Protein AF-A0A133NMF7-F1 (afdb_monomer_lite)

Radius of gyration: 19.24 Å; chains: 1; bounding box: 39×32×68 Å

Organism: Fusobacterium nucleatum (NCBI:txid851)

pLDDT: mean 82.49, std 14.73, range [39.28, 96.19]

Secondary structure (DSSP, 8-state):
----------GGGS-EEEEEEEEEEEEEEEEEEEEEEEEEEEEETTTTTEEEEEEEEEEEEEEEEEEEEEEEEEEEEES--SGGGG-EEEEEEEEEETTEEEEEEEE--TTS-SEEEEEEEEEEE--HHHHTT-GGGGEEEEEEEEEEEEEEEEEE--------

Structure (mmCIF, N/CA/C/O backbone):
data_AF-A0A133NMF7-F1
#
_entry.id   AF-A0A133NMF7-F1
#
loop_
_atom_site.group_PDB
_atom_site.id
_atom_site.type_symbol
_atom_site.label_atom_id
_atom_site.label_alt_id
_atom_site.label_comp_id
_atom_site.label_asym_id
_atom_site.label_entity_id
_atom_site.label_seq_id
_atom_site.pdbx_PDB_ins_code
_atom_site.Cartn_x
_atom_site.Cartn_y
_atom_site.Cartn_z
_atom_site.occupancy
_atom_site.B_iso_or_equiv
_atom_site.auth_seq_id
_atom_site.auth_comp_id
_atom_site.auth_asym_id
_atom_site.auth_atom_id
_atom_site.pdbx_PDB_model_num
ATOM 1 N N . GLN A 1 1 ? -18.261 19.573 44.658 1.00 41.56 1 GLN A N 1
ATOM 2 C CA . GLN A 1 1 ? -17.482 18.898 43.603 1.00 41.56 1 GLN A CA 1
ATOM 3 C C . GLN A 1 1 ? -18.305 18.979 42.327 1.00 41.56 1 GLN A C 1
ATOM 5 O O . GLN A 1 1 ? -19.361 18.367 42.272 1.00 41.56 1 GLN A O 1
ATOM 10 N N . GLN A 1 2 ? -17.912 19.820 41.369 1.00 39.28 2 GLN A N 1
ATOM 11 C CA . GLN A 1 2 ? -18.472 19.762 40.018 1.00 39.28 2 GLN A CA 1
ATOM 12 C C . GLN A 1 2 ? -17.677 18.693 39.280 1.00 39.28 2 GLN A C 1
ATOM 14 O O . GLN A 1 2 ? -16.499 18.889 38.990 1.00 39.28 2 GLN A O 1
ATOM 19 N N . PHE A 1 3 ? -18.297 17.538 39.061 1.00 47.28 3 PHE A N 1
ATOM 20 C CA . PHE A 1 3 ? -17.783 16.565 38.113 1.00 47.28 3 PHE A CA 1
ATOM 21 C C . PHE A 1 3 ? -17.899 17.208 36.733 1.00 47.28 3 PHE A C 1
ATOM 23 O O . PHE A 1 3 ? -19.000 17.492 36.268 1.00 47.28 3 PHE A O 1
ATOM 30 N N . ALA A 1 4 ? -16.760 17.521 36.121 1.00 47.50 4 ALA A N 1
ATOM 31 C CA . ALA A 1 4 ? -16.720 17.809 34.703 1.00 47.50 4 ALA A CA 1
ATOM 32 C C . ALA A 1 4 ? -17.079 16.500 33.993 1.00 47.50 4 ALA A C 1
ATOM 34 O O . ALA A 1 4 ? -16.272 15.573 33.958 1.00 47.50 4 ALA A O 1
ATOM 35 N N . GLU A 1 5 ? -18.315 16.395 33.505 1.00 47.31 5 GLU A N 1
ATOM 36 C CA . GLU A 1 5 ? -18.681 15.364 32.541 1.00 47.31 5 GLU A CA 1
ATOM 37 C C . GLU A 1 5 ? -17.691 15.466 31.380 1.00 47.31 5 GLU A C 1
ATOM 39 O O . GLU A 1 5 ? -17.603 16.502 30.713 1.00 47.31 5 GLU A O 1
ATOM 44 N N . ALA A 1 6 ? -16.898 14.413 31.176 1.00 53.00 6 ALA A N 1
ATOM 45 C CA . ALA A 1 6 ? -16.078 14.284 29.988 1.00 53.00 6 ALA A CA 1
ATOM 46 C C . ALA A 1 6 ? -17.024 14.394 28.787 1.00 53.00 6 ALA A C 1
ATOM 48 O O . ALA A 1 6 ? -17.846 13.508 28.552 1.00 53.00 6 ALA A O 1
ATOM 49 N N . LYS A 1 7 ? -16.966 15.522 28.069 1.00 51.88 7 LYS A N 1
ATOM 50 C CA . LYS A 1 7 ? -17.716 15.706 26.828 1.00 51.88 7 LYS A CA 1
ATOM 51 C C . LYS A 1 7 ? -17.307 14.579 25.886 1.00 51.88 7 LYS A C 1
ATOM 53 O O . LYS A 1 7 ? -16.189 14.581 25.380 1.00 51.88 7 LYS A O 1
ATOM 58 N N . LEU A 1 8 ? -18.216 13.631 25.675 1.00 57.78 8 LEU A N 1
ATOM 59 C CA . LEU A 1 8 ? -18.109 12.617 24.636 1.00 57.78 8 LEU A CA 1
ATOM 60 C C . LEU A 1 8 ? -17.945 13.342 23.297 1.00 57.78 8 LEU A C 1
ATOM 62 O O . LEU A 1 8 ? -18.878 13.977 22.804 1.00 57.78 8 LEU A O 1
ATOM 66 N N . VAL A 1 9 ? -16.731 13.302 22.751 1.00 56.91 9 VAL A N 1
ATOM 67 C CA . VAL A 1 9 ? -16.451 13.737 21.381 1.00 56.91 9 VAL A CA 1
ATOM 68 C C . VAL A 1 9 ? -17.275 12.830 20.459 1.00 56.91 9 VAL A C 1
ATOM 70 O O . VAL A 1 9 ? -17.183 11.608 20.610 1.00 56.91 9 VAL A O 1
ATOM 73 N N . PRO A 1 10 ? -18.121 13.374 19.563 1.00 60.94 10 PRO A N 1
ATOM 74 C CA . PRO A 1 10 ? -18.856 12.564 18.598 1.00 60.94 10 PRO A CA 1
ATOM 75 C C . PRO A 1 10 ? -17.901 11.674 17.793 1.00 60.94 10 PRO A C 1
ATOM 77 O O . PRO A 1 10 ? -16.822 12.125 17.434 1.00 60.94 10 PRO A O 1
ATOM 80 N N . GLU A 1 11 ? -18.299 10.443 17.469 1.00 58.25 11 GLU A N 1
ATOM 81 C CA . GLU A 1 11 ? -17.463 9.454 16.752 1.00 58.25 11 GLU A CA 1
ATOM 82 C C . GLU A 1 11 ? -16.849 10.018 15.456 1.00 58.25 11 GLU A C 1
ATOM 84 O O . GLU A 1 11 ? -15.679 9.810 15.165 1.00 58.25 11 GLU A O 1
ATOM 89 N N . LYS A 1 12 ? -17.600 10.863 14.736 1.00 56.19 12 LYS A N 1
ATOM 90 C CA . LYS A 1 12 ? -17.136 11.577 13.530 1.00 56.19 12 LYS A CA 1
ATOM 91 C C . LYS A 1 12 ? -15.948 12.535 13.745 1.00 56.19 12 LYS A C 1
ATOM 93 O O . LYS A 1 12 ? -15.369 12.987 12.762 1.00 56.19 12 LYS A O 1
ATOM 98 N N . ASP A 1 13 ? -15.666 12.903 14.992 1.00 55.78 13 ASP A N 1
ATOM 99 C CA . ASP A 1 13 ? -14.660 13.891 15.388 1.00 55.78 13 ASP A CA 1
ATOM 100 C C . ASP A 1 13 ? -13.458 13.235 16.113 1.00 55.78 13 ASP A C 1
ATOM 102 O O . ASP A 1 13 ? -12.571 13.955 16.571 1.00 55.78 13 ASP A O 1
ATOM 106 N N . LYS A 1 14 ? -13.413 11.894 16.232 1.00 63.97 14 LYS A N 1
ATOM 107 C CA . LYS A 1 14 ? -12.279 11.144 16.805 1.00 63.97 14 LYS A CA 1
ATOM 108 C C . LYS A 1 14 ? -11.245 10.804 15.728 1.00 63.97 14 LYS A C 1
ATOM 110 O O . LYS A 1 14 ? -11.606 10.476 14.598 1.00 63.97 14 LYS A O 1
ATOM 115 N N . GLU A 1 15 ? -9.958 10.906 16.064 1.00 64.31 15 GLU A N 1
ATOM 116 C CA . GLU A 1 15 ? -8.879 10.584 15.128 1.00 64.31 15 GLU A CA 1
ATOM 117 C C . GLU A 1 15 ? -8.636 9.072 15.098 1.00 64.31 15 GLU A C 1
ATOM 119 O O . GLU A 1 15 ? -8.309 8.449 16.105 1.00 64.31 15 GLU A O 1
ATOM 124 N N . HIS A 1 16 ? -8.769 8.482 13.912 1.00 79.75 16 HIS A N 1
ATOM 125 C CA . HIS A 1 16 ? -8.427 7.088 13.672 1.00 79.75 16 HIS A CA 1
ATOM 126 C C . HIS A 1 16 ? -7.487 6.994 12.488 1.00 79.75 16 HIS A C 1
ATOM 128 O O . HIS A 1 16 ? -7.713 7.618 11.445 1.00 79.75 16 HIS A O 1
ATOM 134 N N . TRP A 1 17 ? -6.423 6.218 12.642 1.00 86.06 17 TRP A N 1
ATOM 135 C CA . TRP A 1 17 ? -5.425 6.094 11.600 1.00 86.06 17 TRP A CA 1
ATOM 136 C C . TRP A 1 17 ? -4.633 4.800 11.709 1.00 86.06 17 TRP A C 1
ATOM 138 O O . TRP A 1 17 ? -4.473 4.196 12.773 1.00 86.06 17 TRP A O 1
ATOM 148 N N . ALA A 1 18 ? -4.081 4.409 10.566 1.00 89.62 18 ALA A N 1
ATOM 149 C CA . ALA A 1 18 ? -3.084 3.367 10.473 1.00 89.62 18 ALA A CA 1
ATOM 150 C C . ALA A 1 18 ? -1.800 3.900 9.840 1.00 89.62 18 ALA A C 1
ATOM 152 O O . ALA A 1 18 ? -1.828 4.616 8.837 1.00 89.62 18 ALA A O 1
ATOM 153 N N . VAL A 1 19 ? -0.666 3.492 10.406 1.00 92.81 19 VAL A N 1
ATOM 154 C CA . VAL A 1 19 ? 0.632 3.562 9.733 1.00 92.81 19 VAL A CA 1
ATOM 155 C C . VAL A 1 19 ? 0.962 2.173 9.216 1.00 92.81 19 VAL A C 1
ATOM 157 O O . VAL A 1 19 ? 0.982 1.199 9.968 1.00 92.81 19 VAL A O 1
ATOM 160 N N . VAL A 1 20 ? 1.218 2.084 7.918 1.00 92.94 20 VAL A N 1
ATOM 161 C CA . VAL A 1 20 ? 1.458 0.823 7.220 1.00 92.94 20 VAL A CA 1
ATOM 162 C C . VAL A 1 20 ? 2.859 0.834 6.636 1.00 92.94 20 VAL A C 1
ATOM 164 O O . VAL A 1 20 ? 3.212 1.761 5.915 1.00 92.94 20 VAL A O 1
ATOM 167 N N . ILE A 1 21 ? 3.655 -0.188 6.941 1.00 94.00 21 ILE A N 1
ATOM 168 C CA . ILE A 1 21 ? 4.987 -0.393 6.370 1.00 94.00 21 ILE A CA 1
ATOM 169 C C . ILE A 1 21 ? 4.913 -1.578 5.419 1.00 94.00 21 ILE A C 1
ATOM 171 O O . ILE A 1 21 ? 4.529 -2.674 5.830 1.00 94.00 21 ILE A O 1
ATOM 175 N N . SER A 1 22 ? 5.301 -1.369 4.169 1.00 93.12 22 SER A N 1
ATOM 176 C CA . SER A 1 22 ? 5.122 -2.360 3.110 1.00 93.12 22 SER A CA 1
ATOM 177 C C . SER A 1 22 ? 6.432 -2.708 2.422 1.00 93.12 22 SER A C 1
ATOM 179 O O . SER A 1 22 ? 7.319 -1.864 2.278 1.00 93.12 22 SER A O 1
ATOM 181 N N . ALA A 1 23 ? 6.516 -3.949 1.951 1.00 93.25 23 ALA A N 1
ATOM 182 C CA . ALA A 1 23 ? 7.466 -4.377 0.935 1.00 93.25 23 ALA A CA 1
ATOM 183 C C . ALA A 1 23 ? 6.680 -4.817 -0.304 1.00 93.25 23 ALA A C 1
ATOM 185 O O . ALA A 1 23 ? 5.812 -5.687 -0.207 1.00 93.25 23 ALA A O 1
ATOM 186 N N . ASN A 1 24 ? 6.976 -4.216 -1.457 1.00 90.31 24 ASN A N 1
ATOM 187 C CA . ASN A 1 24 ? 6.216 -4.419 -2.689 1.00 90.31 24 ASN A CA 1
ATOM 188 C C . ASN A 1 24 ? 7.140 -4.687 -3.875 1.00 90.31 24 ASN A C 1
ATOM 190 O O . ASN A 1 24 ? 8.243 -4.141 -3.948 1.00 90.31 24 ASN A O 1
ATOM 194 N N . THR A 1 25 ? 6.656 -5.469 -4.833 1.00 91.12 25 THR A N 1
ATOM 195 C CA . THR A 1 25 ? 7.249 -5.647 -6.160 1.00 91.12 25 THR A CA 1
ATOM 196 C C . THR A 1 25 ? 6.235 -5.229 -7.218 1.00 91.12 25 THR A C 1
ATOM 198 O O . THR A 1 25 ? 5.025 -5.398 -7.061 1.00 91.12 25 THR A O 1
ATOM 201 N N . ALA A 1 26 ? 6.718 -4.630 -8.303 1.00 89.94 26 ALA A N 1
ATOM 202 C CA . ALA A 1 26 ? 5.870 -4.235 -9.415 1.00 89.94 26 ALA A CA 1
ATOM 203 C C . ALA A 1 26 ? 6.598 -4.382 -10.750 1.00 89.94 26 ALA A C 1
ATOM 205 O O . ALA A 1 26 ? 7.803 -4.133 -10.862 1.00 89.94 26 ALA A O 1
ATOM 206 N N . ILE A 1 27 ? 5.827 -4.756 -11.767 1.00 89.94 27 ILE A N 1
ATOM 207 C CA . ILE A 1 27 ? 6.228 -4.747 -13.172 1.00 89.94 27 ILE A CA 1
ATOM 208 C C . ILE A 1 27 ? 5.171 -3.952 -13.931 1.00 89.94 27 ILE A C 1
ATOM 210 O O . ILE A 1 27 ? 3.981 -4.251 -13.844 1.00 89.94 27 ILE A O 1
ATOM 214 N N . ALA A 1 28 ? 5.605 -2.958 -14.695 1.00 89.25 28 ALA A N 1
ATOM 215 C CA . ALA A 1 28 ? 4.776 -2.164 -15.580 1.00 89.25 28 ALA A CA 1
ATOM 216 C C . ALA A 1 28 ? 5.391 -2.137 -16.979 1.00 89.25 28 ALA A C 1
ATOM 218 O O . ALA A 1 28 ? 6.563 -1.821 -17.139 1.00 89.25 28 ALA A O 1
ATOM 219 N N . MET A 1 29 ? 4.595 -2.462 -17.995 1.00 88.88 29 MET A N 1
ATOM 220 C CA . MET A 1 29 ? 4.929 -2.365 -19.422 1.00 88.88 29 MET A CA 1
ATOM 221 C C . MET A 1 29 ? 3.684 -1.886 -20.182 1.00 88.88 29 MET A C 1
ATOM 223 O O . MET A 1 29 ? 3.128 -2.595 -21.018 1.00 88.88 29 MET A O 1
ATOM 227 N N . GLY A 1 30 ? 3.166 -0.711 -19.813 1.00 87.31 30 GLY A N 1
ATOM 228 C CA . GLY A 1 30 ? 1.833 -0.249 -20.210 1.00 87.31 30 GLY A CA 1
ATOM 229 C C . GLY A 1 30 ? 0.757 -0.820 -19.291 1.00 87.31 30 GLY A C 1
ATOM 230 O O . GLY A 1 30 ? 0.052 -0.052 -18.648 1.00 87.31 30 GLY A O 1
ATOM 231 N N . ILE A 1 31 ? 0.703 -2.147 -19.150 1.00 92.56 31 ILE A N 1
ATOM 232 C CA . ILE A 1 31 ? -0.036 -2.834 -18.078 1.00 92.56 31 ILE A CA 1
ATOM 233 C C . ILE A 1 31 ? 0.881 -2.970 -16.863 1.00 92.56 31 ILE A C 1
ATOM 235 O O . ILE A 1 31 ? 2.044 -3.341 -17.017 1.00 92.56 31 ILE A O 1
ATOM 239 N N . ARG A 1 32 ? 0.354 -2.681 -15.672 1.00 91.69 32 ARG A N 1
ATOM 240 C CA . ARG A 1 32 ? 1.034 -2.814 -14.383 1.00 91.69 32 ARG A CA 1
ATOM 241 C C . ARG A 1 32 ? 0.417 -3.944 -13.574 1.00 91.69 32 ARG A C 1
ATOM 243 O O . ARG A 1 32 ? -0.801 -4.006 -13.435 1.00 91.69 32 ARG A O 1
ATOM 250 N N . VAL A 1 33 ? 1.270 -4.779 -13.001 1.00 93.69 33 VAL A N 1
ATOM 251 C CA . VAL A 1 33 ? 0.925 -5.746 -11.957 1.00 93.69 33 VAL A CA 1
ATOM 252 C C . VAL A 1 33 ? 1.815 -5.487 -10.749 1.00 93.69 33 VAL A C 1
ATOM 254 O O . VAL A 1 33 ? 3.002 -5.183 -10.904 1.00 93.69 33 VAL A O 1
ATOM 257 N N . ASN A 1 34 ? 1.237 -5.551 -9.555 1.00 92.81 34 ASN A N 1
ATOM 258 C CA . ASN A 1 34 ? 1.968 -5.402 -8.305 1.00 92.81 34 ASN A CA 1
ATOM 259 C C . ASN A 1 34 ? 1.515 -6.436 -7.277 1.00 92.81 34 ASN A C 1
ATOM 261 O O . ASN A 1 34 ? 0.375 -6.897 -7.309 1.00 92.81 34 ASN A O 1
ATOM 265 N N . GLU A 1 35 ? 2.429 -6.776 -6.380 1.00 94.50 35 GLU A N 1
ATOM 266 C CA . GLU A 1 35 ? 2.170 -7.603 -5.209 1.00 94.50 35 GLU A CA 1
ATOM 267 C C . GLU A 1 35 ? 2.994 -7.089 -4.027 1.00 94.50 35 GLU A C 1
ATOM 269 O O . GLU A 1 35 ? 3.997 -6.382 -4.185 1.00 94.50 35 GLU A O 1
ATOM 274 N N . GLY A 1 36 ? 2.573 -7.424 -2.817 1.00 92.31 36 GLY A N 1
ATOM 275 C CA . GLY A 1 36 ? 3.357 -7.124 -1.638 1.00 92.31 36 GLY A CA 1
ATOM 276 C C . GLY A 1 36 ? 2.753 -7.650 -0.358 1.00 92.31 36 GLY A C 1
ATOM 277 O O . GLY A 1 36 ? 1.705 -8.294 -0.329 1.00 92.31 36 GLY A O 1
ATOM 278 N N . SER A 1 37 ? 3.457 -7.359 0.722 1.00 93.75 37 SER A N 1
ATOM 279 C CA . SER A 1 37 ? 2.977 -7.618 2.067 1.00 93.75 37 SER A CA 1
ATOM 280 C C . SER A 1 37 ? 3.262 -6.414 2.933 1.00 93.75 37 SER A C 1
ATOM 282 O O . SER A 1 37 ? 4.335 -5.806 2.818 1.00 93.75 37 SER A O 1
ATOM 284 N N . SER A 1 38 ? 2.337 -6.123 3.834 1.00 94.81 38 SER A N 1
ATOM 285 C CA . SER A 1 38 ? 2.457 -4.982 4.722 1.00 94.81 38 SER A CA 1
ATOM 286 C C . SER A 1 38 ? 2.236 -5.364 6.170 1.00 94.81 38 SER A C 1
ATOM 288 O O . SER A 1 38 ? 1.573 -6.350 6.487 1.00 94.81 38 SER A O 1
ATOM 290 N N . ILE A 1 39 ? 2.792 -4.547 7.054 1.00 94.94 39 ILE A N 1
ATOM 291 C CA . ILE A 1 39 ? 2.500 -4.538 8.477 1.00 94.94 39 ILE A CA 1
ATOM 292 C C . ILE A 1 39 ? 1.813 -3.216 8.798 1.00 94.94 39 ILE A C 1
ATOM 294 O O . ILE A 1 39 ? 2.376 -2.149 8.561 1.00 94.94 39 ILE A O 1
ATOM 298 N N . ALA A 1 40 ? 0.609 -3.296 9.349 1.00 93.75 40 ALA A N 1
ATOM 299 C CA . ALA A 1 40 ? -0.188 -2.159 9.767 1.00 93.75 40 ALA A CA 1
ATOM 300 C C . ALA A 1 40 ? -0.204 -2.035 11.292 1.00 93.75 40 ALA A C 1
ATOM 302 O O . ALA A 1 40 ? -0.531 -2.989 12.004 1.00 93.75 40 ALA A O 1
ATOM 303 N N . PHE A 1 41 ? 0.106 -0.832 11.763 1.00 92.31 41 PHE A N 1
ATOM 304 C CA . PHE A 1 41 ? -0.110 -0.373 13.126 1.00 92.31 41 PHE A CA 1
ATOM 305 C C . PHE A 1 41 ? -1.347 0.512 13.114 1.00 92.31 41 PHE A C 1
ATOM 307 O O . PHE A 1 41 ? -1.337 1.564 12.478 1.00 92.31 41 PHE A O 1
ATOM 314 N N . ILE A 1 42 ? -2.408 0.066 13.773 1.00 90.50 42 ILE A N 1
ATOM 315 C CA . ILE A 1 42 ? -3.710 0.731 13.782 1.00 90.50 42 ILE A CA 1
ATOM 316 C C . ILE A 1 42 ? -3.957 1.232 15.196 1.00 90.50 42 ILE A C 1
ATOM 318 O O . ILE A 1 42 ? -3.868 0.442 16.140 1.00 90.50 42 ILE A O 1
ATOM 322 N N . VAL A 1 43 ? -4.257 2.518 15.333 1.00 83.38 43 VAL A N 1
ATOM 323 C CA . VAL A 1 43 ? -4.557 3.137 16.624 1.00 83.38 43 VAL A CA 1
ATOM 324 C C . VAL A 1 43 ? -6.058 3.374 16.715 1.00 83.38 43 VAL A C 1
ATOM 326 O O . VAL A 1 43 ? -6.627 4.111 15.910 1.00 83.38 43 VAL A O 1
ATOM 329 N N . ASP A 1 44 ? -6.690 2.736 17.699 1.00 72.62 44 ASP A N 1
ATOM 330 C CA . ASP A 1 44 ? -8.078 2.982 18.072 1.00 72.62 44 ASP A CA 1
ATOM 331 C C . ASP A 1 44 ? -8.109 3.787 19.380 1.00 72.62 44 ASP A C 1
ATOM 333 O O . ASP A 1 44 ? -8.083 3.238 20.486 1.00 72.62 44 ASP A O 1
ATOM 337 N N . GLU A 1 45 ? -8.128 5.116 19.255 1.00 63.53 45 GLU A N 1
ATOM 338 C CA . GLU A 1 45 ? -8.135 6.028 20.407 1.00 63.53 45 GLU A CA 1
ATOM 339 C C . GLU A 1 45 ? -9.414 5.921 21.256 1.00 63.53 45 GLU A C 1
ATOM 341 O O . GLU A 1 45 ? -9.426 6.339 22.414 1.00 63.53 45 GLU A O 1
ATOM 346 N N . GLU A 1 46 ? -10.487 5.326 20.730 1.00 62.47 46 GLU A N 1
ATOM 347 C CA . GLU A 1 46 ? -11.765 5.206 21.431 1.00 62.47 46 GLU A CA 1
ATOM 348 C C . GLU A 1 46 ? -11.814 4.008 22.387 1.00 62.47 46 GLU A C 1
ATOM 350 O O . GLU A 1 46 ? -12.442 4.080 23.445 1.00 62.47 46 GLU A O 1
ATOM 355 N N . SER A 1 47 ? -11.096 2.931 22.074 1.00 58.66 47 SER A N 1
ATOM 356 C CA . SER A 1 47 ? -11.056 1.715 22.892 1.00 58.66 47 SER A CA 1
ATOM 357 C C . SER A 1 47 ? -9.992 1.782 24.006 1.00 58.66 47 SER A C 1
ATOM 359 O O . SER A 1 47 ? -9.254 0.824 24.216 1.00 58.66 47 SER A O 1
ATOM 361 N N . ASN A 1 48 ? -9.871 2.910 24.720 1.00 60.16 48 ASN A N 1
ATOM 362 C CA . ASN A 1 48 ? -8.816 3.151 25.728 1.00 60.16 48 ASN A CA 1
ATOM 363 C C . ASN A 1 48 ? -7.374 3.005 25.179 1.00 60.16 48 ASN A C 1
ATOM 365 O O . ASN A 1 48 ? -6.468 2.585 25.902 1.00 60.16 48 ASN A O 1
ATOM 369 N N . GLY A 1 49 ? -7.147 3.344 23.905 1.00 64.81 49 GLY A N 1
ATOM 370 C CA . GLY A 1 49 ? -5.829 3.226 23.271 1.00 64.81 49 GLY A CA 1
ATOM 371 C C . GLY A 1 49 ? -5.474 1.805 22.831 1.00 64.81 49 GLY A C 1
ATOM 372 O O . GLY A 1 49 ? -4.292 1.482 22.697 1.00 64.81 49 GLY A O 1
ATOM 373 N N . ASP A 1 50 ? -6.468 0.936 22.617 1.00 76.12 50 ASP A N 1
ATOM 374 C CA . ASP A 1 50 ? -6.226 -0.350 21.972 1.00 76.12 50 ASP A CA 1
ATOM 375 C C . ASP A 1 50 ? -5.526 -0.138 20.623 1.00 76.12 50 ASP A C 1
ATOM 377 O O . ASP A 1 50 ? -5.930 0.663 19.780 1.00 76.12 50 ASP A O 1
ATOM 381 N N . MET A 1 51 ? -4.463 -0.902 20.406 1.00 83.94 51 MET A N 1
ATOM 382 C CA . MET A 1 51 ? -3.749 -0.911 19.141 1.00 83.94 51 MET A CA 1
ATOM 383 C C . MET A 1 51 ? -3.967 -2.248 18.458 1.00 83.94 51 MET A C 1
ATOM 385 O O . MET A 1 51 ? -4.010 -3.299 19.102 1.00 83.94 51 MET A O 1
ATOM 389 N N . TYR A 1 52 ? -4.049 -2.242 17.137 1.00 89.25 52 TYR A N 1
ATOM 390 C CA . TYR A 1 52 ? -3.998 -3.471 16.363 1.00 89.25 52 TYR A CA 1
ATOM 391 C C . TYR A 1 52 ? -2.713 -3.523 15.568 1.00 89.25 52 TYR A C 1
ATOM 393 O O . TYR A 1 52 ? -2.269 -2.545 14.972 1.00 89.25 52 TYR A O 1
ATOM 401 N N . PHE A 1 53 ? -2.143 -4.716 15.544 1.00 92.50 53 PHE A N 1
ATOM 402 C CA . PHE A 1 53 ? -1.072 -5.063 14.639 1.00 92.50 53 PHE A CA 1
ATOM 403 C C . PHE A 1 53 ? -1.631 -6.058 13.632 1.00 92.50 53 PHE A C 1
ATOM 405 O O . PHE A 1 53 ? -2.175 -7.089 14.036 1.00 92.50 53 PHE A O 1
ATOM 412 N N . ALA A 1 54 ? -1.538 -5.759 12.342 1.00 93.75 54 ALA A N 1
ATOM 413 C CA . ALA A 1 54 ? -2.057 -6.628 11.293 1.00 93.75 54 ALA A CA 1
ATOM 414 C C . ALA A 1 54 ? -1.033 -6.818 10.180 1.00 93.75 54 ALA A C 1
ATOM 416 O O . ALA A 1 54 ? -0.353 -5.872 9.795 1.00 93.75 54 ALA A O 1
ATOM 417 N N . GLN A 1 55 ? -0.947 -8.034 9.648 1.00 95.38 55 GLN A N 1
ATOM 418 C CA . GLN A 1 55 ? -0.274 -8.274 8.379 1.00 95.38 55 GLN A CA 1
ATOM 419 C C . GLN A 1 55 ? -1.306 -8.268 7.261 1.00 95.38 55 GLN A C 1
ATOM 421 O O . GLN A 1 55 ? -2.344 -8.922 7.388 1.00 95.38 55 GLN A O 1
ATOM 426 N N . THR A 1 56 ? -0.997 -7.598 6.157 1.00 95.25 56 THR A N 1
ATOM 427 C CA . THR A 1 56 ? -1.779 -7.677 4.924 1.00 95.25 56 THR A CA 1
ATOM 428 C C . THR A 1 56 ? -0.983 -8.342 3.812 1.00 95.25 56 THR A C 1
ATOM 430 O O . THR A 1 56 ? 0.251 -8.283 3.780 1.00 95.25 56 THR A O 1
ATOM 433 N N . ALA A 1 57 ? -1.708 -8.998 2.913 1.00 95.12 57 ALA A N 1
ATOM 434 C CA . ALA A 1 57 ? -1.224 -9.374 1.598 1.00 95.12 57 ALA A CA 1
ATOM 435 C C . ALA A 1 57 ? -1.912 -8.471 0.577 1.00 95.12 57 ALA A C 1
ATOM 437 O O . ALA A 1 57 ? -3.130 -8.286 0.628 1.00 95.12 57 ALA A O 1
ATOM 438 N N . ASP A 1 58 ? -1.120 -7.914 -0.328 1.00 93.94 58 ASP A N 1
ATOM 439 C CA . ASP A 1 58 ? -1.548 -6.877 -1.252 1.00 93.94 58 ASP A CA 1
ATOM 440 C C . ASP A 1 58 ? -1.281 -7.335 -2.685 1.00 93.94 58 ASP A C 1
ATOM 442 O O . ASP A 1 58 ? -0.257 -7.960 -2.975 1.00 93.94 58 ASP A O 1
ATOM 446 N N . GLY A 1 59 ? -2.188 -7.007 -3.595 1.00 93.94 59 GLY A N 1
ATOM 447 C CA . GLY A 1 59 ? -2.019 -7.269 -5.016 1.00 93.94 59 GLY A CA 1
ATOM 448 C C . GLY A 1 59 ? -2.828 -6.294 -5.848 1.00 93.94 59 GLY A C 1
ATOM 449 O O . GLY A 1 59 ? -3.886 -5.839 -5.426 1.00 93.94 59 GLY A O 1
ATOM 450 N N . GLY A 1 60 ? -2.354 -5.968 -7.041 1.00 94.25 60 GLY A N 1
ATOM 451 C CA . GLY A 1 60 ? -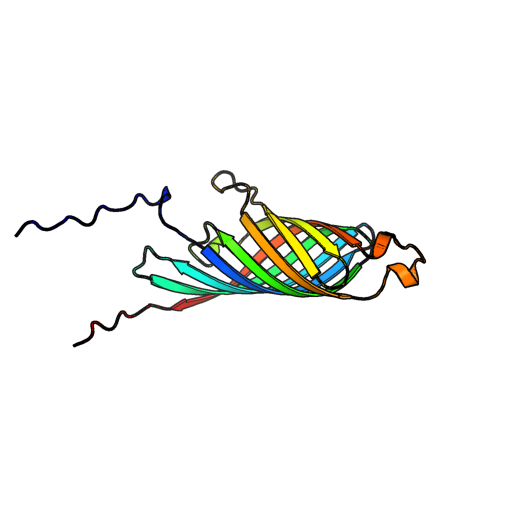2.999 -4.934 -7.830 1.00 94.25 60 GLY A CA 1
ATOM 452 C C . GLY A 1 60 ? -2.699 -5.000 -9.310 1.00 94.25 60 GLY A C 1
ATOM 453 O O . GLY A 1 60 ? -1.694 -5.556 -9.761 1.00 94.25 60 GLY A O 1
ATOM 454 N N . VAL A 1 61 ? -3.612 -4.408 -10.071 1.00 96.00 61 VAL A N 1
ATOM 455 C CA . VAL A 1 61 ? -3.538 -4.313 -11.527 1.00 96.00 61 VAL A CA 1
ATOM 456 C C . VAL A 1 61 ? -3.830 -2.889 -11.964 1.00 96.00 61 VAL A C 1
ATOM 458 O O . VAL A 1 61 ? -4.645 -2.180 -11.373 1.00 96.00 61 VAL A O 1
ATOM 461 N N . GLY A 1 62 ? -3.153 -2.443 -13.012 1.00 95.19 62 GLY A N 1
ATOM 462 C CA . GLY A 1 62 ? -3.278 -1.069 -13.456 1.00 95.19 62 GLY A CA 1
ATOM 463 C C . GLY A 1 62 ? -2.557 -0.781 -14.753 1.00 95.19 62 GLY A C 1
ATOM 464 O O . GLY A 1 62 ? -2.247 -1.678 -15.536 1.00 95.19 62 GLY A O 1
ATOM 465 N N . LEU A 1 63 ? -2.275 0.497 -14.954 1.00 95.44 63 LEU A N 1
ATOM 466 C CA . LEU A 1 63 ? -1.507 1.007 -16.073 1.00 95.44 63 LEU A CA 1
ATOM 467 C C . LEU A 1 63 ? -0.344 1.837 -15.547 1.00 95.44 63 LEU A C 1
ATOM 469 O O . LEU A 1 63 ? -0.469 2.531 -14.539 1.00 95.44 63 LEU A O 1
ATOM 473 N N . GLY A 1 64 ? 0.789 1.783 -16.232 1.00 91.25 64 GLY A N 1
ATOM 474 C CA . GLY A 1 64 ? 1.957 2.548 -15.825 1.00 91.25 64 GLY A CA 1
ATOM 475 C C . GLY A 1 64 ? 3.027 2.624 -16.896 1.00 91.25 64 GLY A C 1
ATOM 476 O O . GLY A 1 64 ? 3.078 1.816 -17.829 1.00 91.25 64 GLY A O 1
ATOM 477 N N . THR A 1 65 ? 3.897 3.615 -16.749 1.00 90.50 65 THR A N 1
ATOM 478 C CA . THR A 1 65 ? 5.126 3.712 -17.538 1.00 90.50 65 THR A CA 1
ATOM 479 C C . THR A 1 65 ? 6.018 2.490 -17.302 1.00 90.50 65 THR A C 1
ATOM 481 O O . THR A 1 65 ? 6.014 1.971 -16.189 1.00 90.50 65 THR A O 1
ATOM 484 N N . PRO A 1 66 ? 6.814 2.053 -18.297 1.00 87.94 66 PRO A N 1
ATOM 485 C CA . PRO A 1 66 ? 7.759 0.953 -18.149 1.00 87.94 66 PRO A CA 1
ATOM 486 C C . PRO A 1 66 ? 8.616 1.023 -16.876 1.00 87.94 66 PRO A C 1
ATOM 488 O O . PRO A 1 66 ? 9.482 1.892 -16.762 1.00 87.94 66 PRO A O 1
ATOM 491 N N . SER A 1 67 ? 8.405 0.092 -15.944 1.00 85.94 67 SER A N 1
ATOM 492 C CA . SER A 1 67 ? 9.160 -0.030 -14.692 1.00 85.94 67 SER A CA 1
ATOM 493 C C . SER A 1 67 ? 9.196 -1.482 -14.208 1.00 85.94 67 SER A C 1
ATOM 495 O O . SER A 1 67 ? 8.275 -2.260 -14.441 1.00 85.94 67 SER A O 1
ATOM 497 N N . ILE A 1 68 ? 10.297 -1.881 -13.572 1.00 86.88 68 ILE A N 1
ATOM 498 C 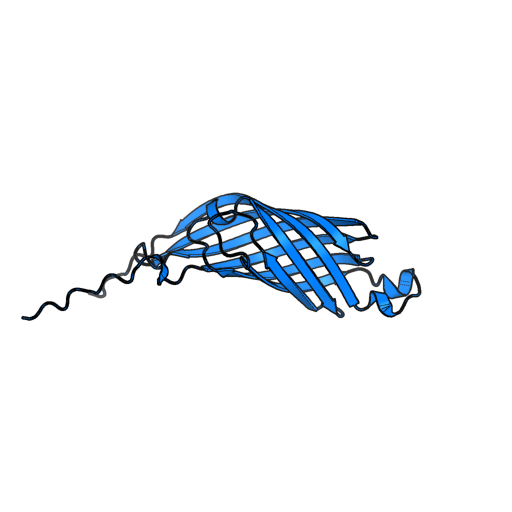CA . ILE A 1 68 ? 10.438 -3.182 -12.902 1.00 86.88 68 ILE A CA 1
ATOM 499 C C . ILE A 1 68 ? 11.224 -2.921 -11.631 1.00 86.88 68 ILE A C 1
ATOM 501 O O . ILE A 1 68 ? 12.367 -2.466 -11.717 1.00 86.88 68 ILE A O 1
ATOM 505 N N . GLY A 1 69 ? 10.650 -3.198 -10.466 1.00 87.25 69 GLY A N 1
ATOM 506 C CA . GLY A 1 69 ? 11.338 -2.910 -9.217 1.00 87.25 69 GLY A CA 1
ATOM 507 C C . GLY A 1 69 ? 10.670 -3.470 -7.979 1.00 87.25 69 GLY A C 1
ATOM 508 O O . GLY A 1 69 ? 9.515 -3.893 -7.997 1.00 87.25 69 GLY A O 1
ATOM 509 N N . GLY A 1 70 ? 11.447 -3.456 -6.901 1.00 88.62 70 GLY A N 1
ATOM 510 C CA . GLY A 1 70 ? 10.980 -3.710 -5.548 1.00 88.62 70 GLY A CA 1
ATOM 511 C C . GLY A 1 70 ? 11.245 -2.493 -4.670 1.00 88.62 70 GLY A C 1
ATOM 512 O O . GLY A 1 70 ? 12.196 -1.739 -4.905 1.00 88.62 70 GLY A O 1
ATOM 513 N N . GLY A 1 71 ? 10.407 -2.282 -3.665 1.00 90.75 71 GLY A N 1
ATOM 514 C CA . GLY A 1 71 ? 10.521 -1.127 -2.790 1.00 90.75 71 GLY A CA 1
ATOM 515 C C . GLY A 1 71 ? 9.968 -1.363 -1.401 1.00 90.75 71 GLY A C 1
ATOM 516 O O . GLY A 1 71 ? 9.184 -2.282 -1.166 1.00 90.75 71 GLY A O 1
ATOM 517 N N . LEU A 1 72 ? 10.407 -0.496 -0.497 1.00 93.38 72 LEU A N 1
ATOM 518 C CA . LEU A 1 72 ? 9.803 -0.324 0.811 1.00 93.38 72 LEU A CA 1
ATOM 519 C C . LEU A 1 72 ? 8.947 0.933 0.782 1.00 93.38 72 LEU A C 1
ATOM 521 O O . LEU A 1 72 ? 9.305 1.921 0.133 1.00 93.38 72 LEU A O 1
ATOM 525 N N . SER A 1 73 ? 7.837 0.915 1.500 1.00 92.88 73 SER A N 1
ATOM 526 C CA . SER A 1 73 ? 6.993 2.092 1.620 1.00 92.88 73 SER A CA 1
ATOM 527 C C . SER A 1 73 ? 6.436 2.256 3.020 1.00 92.88 73 SER A C 1
ATOM 529 O O . SER A 1 73 ? 6.379 1.311 3.808 1.00 92.88 73 SER A O 1
ATOM 531 N N . ILE A 1 74 ? 6.064 3.495 3.324 1.00 94.44 74 ILE A N 1
ATOM 532 C CA . ILE A 1 74 ? 5.314 3.854 4.521 1.00 94.44 74 ILE A CA 1
ATOM 533 C C . ILE A 1 74 ? 4.069 4.597 4.056 1.00 94.44 74 ILE A C 1
ATOM 535 O O . ILE A 1 74 ? 4.174 5.561 3.296 1.00 94.44 74 ILE A O 1
ATOM 539 N N . ALA A 1 75 ? 2.899 4.158 4.505 1.00 94.56 75 ALA A N 1
ATOM 540 C CA . ALA A 1 75 ? 1.628 4.805 4.228 1.00 94.56 75 ALA A CA 1
ATOM 541 C C . ALA A 1 75 ? 0.949 5.268 5.515 1.00 94.56 75 ALA A C 1
ATOM 543 O O . ALA A 1 75 ? 1.003 4.585 6.536 1.00 94.56 75 ALA A O 1
ATOM 544 N N . TYR A 1 76 ? 0.291 6.418 5.430 1.00 94.00 76 TYR A N 1
ATOM 545 C CA . TYR A 1 76 ? -0.626 6.914 6.445 1.00 94.00 76 TYR A CA 1
ATOM 546 C C . TYR A 1 76 ? -2.046 6.832 5.893 1.00 94.00 76 TYR A C 1
ATOM 548 O O . TYR A 1 76 ? -2.346 7.441 4.860 1.00 94.00 76 TYR A O 1
ATOM 556 N N . LEU A 1 77 ? -2.897 6.061 6.567 1.00 92.62 77 LEU A N 1
ATOM 557 C CA . LEU A 1 77 ? -4.279 5.805 6.176 1.00 92.62 77 LEU A CA 1
ATOM 558 C C . LEU A 1 77 ? -5.215 6.344 7.270 1.00 92.62 77 LEU A C 1
ATOM 560 O O . LEU A 1 77 ? -5.274 5.742 8.344 1.00 92.62 77 LEU A O 1
ATOM 564 N N . PRO A 1 78 ? -5.916 7.468 7.049 1.00 87.69 78 PRO A N 1
ATOM 565 C CA . PRO A 1 78 ? -6.934 7.946 7.979 1.00 87.69 78 PRO A CA 1
ATOM 566 C C . PRO A 1 78 ? -8.179 7.047 7.953 1.00 87.69 78 PRO A C 1
ATOM 568 O O . PRO A 1 78 ? -8.418 6.328 6.983 1.00 87.69 78 PRO A O 1
ATOM 571 N N . ASP A 1 79 ? -8.997 7.139 9.000 1.00 84.56 79 ASP A N 1
ATOM 572 C CA . ASP A 1 79 ? -10.280 6.438 9.151 1.00 84.56 79 ASP A CA 1
ATOM 573 C C . ASP A 1 79 ? -10.157 4.895 9.101 1.00 84.56 79 ASP A C 1
ATOM 575 O O . ASP A 1 79 ? -11.029 4.195 8.576 1.00 84.56 79 ASP A O 1
ATOM 579 N N . VAL A 1 80 ? -9.049 4.358 9.627 1.00 86.38 80 VAL A N 1
ATOM 580 C CA . VAL A 1 80 ? -8.821 2.915 9.810 1.00 86.38 80 VAL A CA 1
ATOM 581 C C . VAL A 1 80 ? -8.853 2.605 11.302 1.00 86.38 80 VAL A C 1
ATOM 583 O O . VAL A 1 80 ? -7.969 3.044 12.034 1.00 86.38 80 VAL A O 1
ATOM 586 N N . ASN A 1 81 ? -9.833 1.810 11.741 1.00 85.44 81 ASN A N 1
ATOM 587 C CA . ASN A 1 81 ? -10.095 1.581 13.169 1.00 85.44 81 ASN A CA 1
ATOM 588 C C . ASN A 1 81 ? -9.746 0.146 13.578 1.00 85.44 81 ASN A C 1
ATOM 590 O O . ASN A 1 81 ? -9.347 -0.132 14.705 1.00 85.44 81 ASN A O 1
ATOM 594 N N . LYS A 1 82 ? -9.899 -0.801 12.651 1.00 87.81 82 LYS A N 1
ATOM 595 C CA . LYS A 1 82 ? -9.659 -2.231 12.878 1.00 87.81 82 LYS A CA 1
ATOM 596 C C . LYS A 1 82 ? -9.003 -2.874 11.660 1.00 87.81 82 LYS A C 1
ATOM 598 O O . LYS A 1 82 ? -9.166 -2.385 10.545 1.00 87.81 82 LYS A O 1
ATOM 603 N N . PRO A 1 83 ? -8.345 -4.037 11.823 1.00 89.44 83 PRO A N 1
ATOM 604 C CA . PRO A 1 83 ? -7.701 -4.748 10.718 1.00 89.44 83 PRO A CA 1
ATOM 605 C C . PRO A 1 83 ? -8.608 -4.957 9.502 1.00 89.44 83 PRO A C 1
ATOM 607 O O . PRO A 1 83 ? -8.166 -4.798 8.373 1.00 89.44 83 PRO A O 1
ATOM 610 N N . LYS A 1 84 ? -9.896 -5.243 9.723 1.00 89.19 84 LYS A N 1
ATOM 611 C CA . LYS A 1 84 ? -10.880 -5.444 8.651 1.00 89.19 84 LYS A CA 1
ATOM 612 C C . LYS A 1 84 ? -11.116 -4.199 7.784 1.00 89.19 84 LYS A C 1
ATOM 614 O O . LYS A 1 84 ? -11.600 -4.336 6.670 1.00 89.19 84 LYS A O 1
ATOM 619 N N . ASP A 1 85 ? -10.783 -2.999 8.249 1.00 88.69 85 ASP A N 1
ATOM 620 C CA . ASP A 1 85 ? -10.965 -1.784 7.447 1.00 88.69 85 ASP A CA 1
ATOM 621 C C . ASP A 1 85 ? -9.919 -1.657 6.330 1.00 88.69 85 ASP A C 1
ATOM 623 O O . ASP A 1 85 ? -10.159 -0.920 5.371 1.00 88.69 85 ASP A O 1
ATOM 627 N N . LEU A 1 86 ? -8.814 -2.411 6.437 1.00 90.25 86 LEU A N 1
ATOM 628 C CA . LEU A 1 86 ? -7.794 -2.580 5.398 1.00 90.25 86 LEU A CA 1
ATOM 629 C C . LEU A 1 86 ? -8.217 -3.579 4.308 1.00 90.25 86 LEU A C 1
ATOM 631 O O . LEU A 1 86 ? -7.555 -3.659 3.281 1.00 90.25 86 LEU A O 1
ATOM 635 N N . ASP A 1 87 ? -9.292 -4.344 4.523 1.00 91.69 87 ASP A N 1
ATOM 636 C CA . ASP A 1 87 ? -9.819 -5.292 3.541 1.00 91.69 87 ASP A CA 1
ATOM 637 C C . ASP A 1 87 ? -10.573 -4.550 2.432 1.00 91.69 87 ASP A C 1
ATOM 639 O O . ASP A 1 87 ? -11.529 -3.804 2.691 1.00 91.69 87 ASP A O 1
ATOM 643 N N . GLY A 1 88 ? -10.157 -4.770 1.187 1.00 90.38 88 GLY A N 1
ATOM 644 C CA . GLY A 1 88 ? -10.885 -4.306 0.018 1.00 90.38 88 GLY A CA 1
ATOM 645 C C . GLY A 1 88 ? -10.026 -3.656 -1.055 1.00 90.38 88 GLY A C 1
ATOM 646 O O . GLY A 1 88 ? -8.798 -3.707 -1.051 1.00 90.38 88 GLY A O 1
ATOM 647 N N . TRP A 1 89 ? -10.730 -3.045 -2.007 1.00 91.19 89 TRP A N 1
ATOM 648 C CA . TRP A 1 89 ? -10.139 -2.346 -3.142 1.00 91.19 89 TRP A CA 1
ATOM 649 C C . TRP A 1 89 ? -9.854 -0.882 -2.819 1.00 91.19 89 TRP A C 1
ATOM 651 O O . TRP A 1 89 ? -10.704 -0.163 -2.292 1.00 91.19 89 TRP A O 1
ATOM 661 N N . THR A 1 90 ? -8.674 -0.443 -3.233 1.00 92.12 90 THR A N 1
ATOM 662 C CA . THR A 1 90 ? -8.179 0.926 -3.168 1.00 92.12 90 THR A CA 1
ATOM 663 C C . THR A 1 90 ? -7.770 1.357 -4.572 1.00 92.12 90 THR A C 1
ATOM 665 O O . THR A 1 90 ? -7.145 0.597 -5.309 1.00 92.12 90 THR A O 1
ATOM 668 N N . GLY A 1 91 ? -8.140 2.569 -4.971 1.00 95.06 91 GLY A N 1
ATOM 669 C CA . GLY A 1 91 ? -7.599 3.188 -6.176 1.00 95.06 91 GLY A CA 1
ATOM 670 C C . GLY A 1 91 ? -6.310 3.923 -5.846 1.00 95.06 91 GLY A C 1
ATOM 671 O O . GLY A 1 91 ? -6.303 4.746 -4.933 1.00 95.06 91 GLY A O 1
ATOM 672 N N . THR A 1 92 ? -5.256 3.676 -6.607 1.00 95.38 92 THR A N 1
ATOM 673 C CA . THR A 1 92 ? -3.937 4.272 -6.402 1.00 95.38 92 THR A CA 1
ATOM 674 C C . THR A 1 92 ? -3.563 5.107 -7.613 1.00 95.38 92 THR A C 1
ATOM 676 O O . THR A 1 92 ? -3.585 4.614 -8.740 1.00 95.38 92 THR A O 1
ATOM 679 N N . LEU A 1 93 ? -3.195 6.366 -7.385 1.00 95.50 93 LEU A N 1
ATOM 680 C CA . LEU A 1 93 ? -2.527 7.212 -8.369 1.00 95.50 93 LEU A CA 1
ATOM 681 C C . LEU A 1 93 ? -1.149 7.556 -7.822 1.00 95.50 93 LEU A C 1
ATOM 683 O O . LEU A 1 93 ? -1.036 8.240 -6.806 1.00 95.50 93 LEU A O 1
ATOM 687 N N . GLY A 1 94 ? -0.120 7.076 -8.504 1.00 92.44 94 GLY A N 1
ATOM 688 C CA . GLY A 1 94 ? 1.243 7.141 -8.019 1.00 92.44 94 GLY A CA 1
ATOM 689 C C . GLY A 1 94 ? 2.220 7.600 -9.075 1.00 92.44 94 GLY A C 1
ATOM 690 O O . GLY A 1 94 ? 1.975 7.565 -10.287 1.00 92.44 94 GLY A O 1
ATOM 691 N N . GLY A 1 95 ? 3.359 8.058 -8.592 1.00 89.69 95 GLY A N 1
ATOM 692 C CA . GLY A 1 95 ? 4.455 8.447 -9.447 1.00 89.69 95 GLY A CA 1
ATOM 693 C C . GLY A 1 95 ? 5.717 8.698 -8.656 1.00 89.69 95 GLY A C 1
ATOM 694 O O . GLY A 1 95 ? 5.703 8.954 -7.453 1.00 89.69 95 GLY A O 1
ATOM 695 N N . GLY A 1 96 ? 6.841 8.613 -9.345 1.00 88.31 96 GLY A N 1
ATOM 696 C CA . GLY A 1 96 ? 8.137 8.755 -8.715 1.00 88.31 96 GLY A CA 1
ATOM 697 C C . GLY A 1 96 ? 9.185 9.275 -9.665 1.00 88.31 96 GLY A C 1
ATOM 698 O O . GLY A 1 96 ? 9.027 9.273 -10.885 1.00 88.31 96 GLY A O 1
ATOM 699 N N . PHE A 1 97 ? 10.281 9.730 -9.085 1.00 84.00 97 PHE A N 1
ATOM 700 C CA . PHE A 1 97 ? 11.459 10.130 -9.822 1.00 84.00 97 PHE A CA 1
ATOM 701 C C . PHE A 1 97 ? 12.683 9.525 -9.155 1.00 84.00 97 PHE A C 1
ATOM 703 O O . PHE A 1 97 ? 12.912 9.707 -7.956 1.00 84.00 97 PHE A O 1
ATOM 710 N N . SER A 1 98 ? 13.505 8.834 -9.947 1.00 83.38 98 SER A N 1
ATOM 711 C CA . SER A 1 98 ? 14.638 8.070 -9.421 1.00 83.38 98 SER A CA 1
ATOM 712 C C . SER A 1 98 ? 14.162 7.003 -8.418 1.00 83.38 98 SER A C 1
ATOM 714 O O . SER A 1 98 ? 13.394 6.128 -8.798 1.00 83.38 98 SER A O 1
ATOM 716 N N . VAL A 1 99 ? 14.613 7.058 -7.163 1.00 85.62 99 VAL A N 1
ATOM 717 C CA . VAL A 1 99 ? 14.299 6.065 -6.121 1.00 85.62 99 VAL A CA 1
ATOM 718 C C . VAL A 1 99 ? 13.143 6.470 -5.209 1.00 85.62 99 VAL A C 1
ATOM 720 O O . VAL A 1 99 ? 12.774 5.690 -4.340 1.00 85.62 99 VAL A O 1
ATOM 723 N N . ILE A 1 100 ? 12.597 7.680 -5.360 1.00 89.00 100 ILE A N 1
ATOM 724 C CA . ILE A 1 100 ? 11.561 8.223 -4.472 1.00 89.00 100 ILE A CA 1
ATOM 725 C C . ILE A 1 100 ? 10.244 8.307 -5.236 1.00 89.00 100 ILE A C 1
ATOM 727 O O . ILE A 1 100 ? 10.202 8.849 -6.342 1.00 89.00 100 ILE A O 1
ATOM 731 N N . GLY A 1 101 ? 9.171 7.809 -4.627 1.00 91.00 101 GLY A N 1
ATOM 732 C CA . GLY A 1 101 ? 7.815 7.903 -5.157 1.00 91.00 101 GLY A CA 1
ATOM 733 C C . GLY A 1 101 ? 6.804 8.330 -4.104 1.00 91.00 101 GLY A C 1
ATOM 734 O O . GLY A 1 101 ? 7.040 8.192 -2.903 1.00 91.00 101 GLY A O 1
ATOM 735 N N . VAL A 1 102 ? 5.675 8.841 -4.576 1.00 94.12 102 VAL A N 1
ATOM 736 C CA . VAL A 1 102 ? 4.524 9.213 -3.757 1.00 94.12 102 VAL A CA 1
ATOM 737 C C . VAL A 1 102 ? 3.275 8.666 -4.424 1.00 94.12 102 VAL A C 1
ATOM 739 O O . VAL A 1 102 ? 3.068 8.906 -5.615 1.00 94.12 102 VAL A O 1
ATOM 742 N N . ASP A 1 103 ? 2.434 7.999 -3.639 1.00 94.81 103 ASP A N 1
ATOM 743 C CA . ASP A 1 103 ? 1.141 7.512 -4.103 1.00 94.81 103 ASP A CA 1
ATOM 744 C C . ASP A 1 103 ? 0.008 8.116 -3.276 1.00 94.81 103 ASP A C 1
ATOM 746 O O . ASP A 1 103 ? 0.110 8.280 -2.056 1.00 94.81 103 ASP A O 1
ATOM 750 N N . LEU A 1 104 ? -1.087 8.438 -3.958 1.00 96.19 104 LEU A N 1
ATOM 751 C CA . LEU A 1 104 ? -2.349 8.838 -3.356 1.00 96.19 104 LEU A CA 1
ATOM 752 C C . LEU A 1 104 ? -3.324 7.671 -3.448 1.00 96.19 104 LEU A C 1
ATOM 754 O O . LEU A 1 104 ? -3.521 7.102 -4.525 1.00 96.19 104 LEU A O 1
ATOM 758 N N . HIS A 1 105 ? -3.946 7.343 -2.323 1.00 94.62 105 HIS A N 1
ATOM 759 C CA . HIS A 1 105 ? -4.907 6.259 -2.211 1.00 94.62 105 HIS A CA 1
ATOM 760 C C . HIS A 1 105 ? -6.330 6.797 -2.109 1.00 94.62 105 HIS A C 1
ATOM 762 O O . HIS A 1 105 ? -6.596 7.830 -1.484 1.00 94.62 105 HIS A O 1
ATOM 768 N N . THR A 1 106 ? -7.253 6.066 -2.724 1.00 93.06 106 THR A N 1
ATOM 769 C CA . THR A 1 106 ? -8.672 6.398 -2.770 1.00 93.06 106 THR A CA 1
ATOM 770 C C . THR A 1 106 ? -9.547 5.199 -2.433 1.00 93.06 106 THR A C 1
ATOM 772 O O . THR A 1 106 ? -9.224 4.062 -2.778 1.00 93.06 106 THR A O 1
ATOM 775 N N . ASN A 1 107 ? -10.683 5.453 -1.787 1.00 86.06 107 ASN A N 1
ATOM 776 C CA . ASN A 1 107 ? -11.701 4.455 -1.497 1.00 86.06 107 ASN A CA 1
ATOM 777 C C . ASN A 1 107 ? -12.931 4.659 -2.390 1.00 86.06 107 ASN A C 1
ATOM 779 O O . ASN A 1 107 ? -13.373 5.787 -2.609 1.00 86.06 107 ASN A O 1
ATOM 783 N N . PHE A 1 108 ? -13.518 3.558 -2.860 1.00 79.69 108 PHE A N 1
ATOM 784 C CA . PHE A 1 108 ? -14.758 3.566 -3.647 1.00 79.69 108 PHE A CA 1
ATOM 785 C C . PHE A 1 108 ? -15.977 3.045 -2.865 1.00 79.69 108 PHE A C 1
ATOM 787 O O . PHE A 1 108 ? -17.057 2.868 -3.431 1.00 79.69 108 PHE A O 1
ATOM 794 N N . GLY A 1 109 ? -15.823 2.780 -1.565 1.00 75.62 109 GLY A N 1
ATOM 795 C CA . GLY A 1 109 ? -16.915 2.422 -0.667 1.00 75.62 109 GLY A CA 1
ATOM 796 C C . GLY A 1 109 ? -17.883 3.590 -0.469 1.00 75.62 109 GLY A C 1
ATOM 797 O O . GLY A 1 109 ? -17.460 4.716 -0.231 1.00 75.62 109 GLY A O 1
ATOM 798 N N . LYS A 1 110 ? -19.191 3.316 -0.542 1.00 67.50 110 LYS A N 1
ATOM 799 C CA . LYS A 1 110 ? -20.253 4.342 -0.498 1.00 67.50 110 LYS A CA 1
ATOM 800 C C . LYS A 1 110 ? -20.278 5.176 0.789 1.00 67.50 110 LYS A C 1
ATOM 802 O O . LYS A 1 110 ? -20.699 6.325 0.737 1.00 67.50 110 LYS A O 1
ATOM 807 N N . ASP A 1 111 ? -19.799 4.610 1.894 1.00 76.12 111 ASP A N 1
ATOM 808 C CA . ASP A 1 111 ? -19.824 5.227 3.226 1.00 76.12 111 ASP A CA 1
ATOM 809 C C . ASP A 1 111 ? -18.424 5.643 3.716 1.00 76.12 111 ASP A C 1
ATOM 811 O O . ASP A 1 111 ? -18.234 5.938 4.893 1.00 76.12 111 ASP A O 1
ATOM 815 N N . LYS A 1 112 ? -17.420 5.638 2.828 1.00 73.38 112 LYS A N 1
ATOM 816 C CA . LYS A 1 112 ? -16.028 5.981 3.153 1.00 73.38 112 LYS A CA 1
ATOM 817 C C . LYS A 1 112 ? -15.622 7.288 2.475 1.00 73.38 112 LYS A C 1
ATOM 819 O O . LYS A 1 112 ? -16.122 7.629 1.402 1.00 73.38 112 LYS A O 1
ATOM 824 N N . LYS A 1 113 ? -14.687 8.027 3.084 1.00 83.19 113 LYS A N 1
ATOM 825 C CA . LYS A 1 113 ? -14.079 9.192 2.427 1.00 83.19 113 LYS A CA 1
ATOM 826 C C . LYS A 1 113 ? -13.372 8.737 1.148 1.00 83.19 113 LYS A C 1
ATOM 828 O O . LYS A 1 113 ? -12.716 7.698 1.129 1.00 83.19 113 LYS A O 1
ATOM 833 N N . PHE A 1 114 ? -13.505 9.531 0.083 1.00 86.50 114 PHE A N 1
ATOM 834 C CA . PHE A 1 114 ? -12.896 9.206 -1.208 1.00 86.50 114 PHE A CA 1
ATOM 835 C C . PHE A 1 114 ? -11.371 9.152 -1.122 1.00 86.50 114 PHE A C 1
ATOM 837 O O . PHE A 1 114 ? -10.772 8.262 -1.701 1.00 86.50 114 PHE A O 1
ATOM 844 N N . PHE A 1 115 ? -10.738 10.075 -0.396 1.00 89.94 115 PHE A N 1
ATOM 845 C CA . PHE A 1 115 ? -9.309 10.001 -0.107 1.00 89.94 115 PHE A CA 1
ATOM 846 C C . PHE A 1 115 ? -9.072 9.074 1.085 1.00 89.94 115 PHE A C 1
ATOM 848 O O . PHE A 1 115 ? -9.671 9.280 2.139 1.00 89.94 115 PHE A O 1
ATOM 855 N N . SER A 1 116 ? -8.196 8.085 0.921 1.00 89.44 116 SER A N 1
ATOM 856 C CA . SER A 1 116 ? -7.944 7.049 1.929 1.00 89.44 116 SER A CA 1
ATOM 857 C C . SER A 1 116 ? -6.495 6.968 2.390 1.00 89.44 116 SER A C 1
ATOM 859 O O . SER A 1 116 ? -6.172 6.105 3.200 1.00 89.44 116 SER A O 1
ATOM 861 N N . GLY A 1 117 ? -5.620 7.849 1.902 1.00 93.25 117 GLY A N 1
ATOM 862 C CA . GLY A 1 117 ? -4.281 7.994 2.452 1.00 93.25 117 GLY A CA 1
ATOM 863 C C . GLY A 1 117 ? -3.210 8.371 1.443 1.00 93.25 117 GLY A C 1
ATOM 864 O O . GLY A 1 117 ? -3.451 8.530 0.246 1.00 93.25 117 GLY A O 1
ATOM 865 N N . ILE A 1 118 ? -2.001 8.512 1.969 1.00 95.62 118 ILE A N 1
ATOM 866 C CA . ILE A 1 118 ? -0.792 8.821 1.210 1.00 95.62 118 ILE A CA 1
ATOM 867 C C . ILE A 1 118 ? 0.280 7.789 1.531 1.00 95.62 118 ILE A C 1
ATOM 869 O O . ILE A 1 118 ? 0.413 7.361 2.679 1.00 95.62 118 ILE A O 1
ATOM 873 N N . ARG A 1 119 ? 1.061 7.410 0.523 1.00 95.12 119 ARG A N 1
ATOM 874 C CA . ARG A 1 119 ? 2.199 6.505 0.654 1.00 95.12 119 ARG A CA 1
ATOM 875 C C . ARG A 1 119 ? 3.463 7.171 0.134 1.00 95.12 119 ARG A C 1
ATOM 877 O O . ARG A 1 119 ? 3.463 7.780 -0.931 1.00 95.12 119 ARG A O 1
ATOM 884 N N . LEU A 1 120 ? 4.544 7.030 0.891 1.00 95.00 120 LEU A N 1
ATOM 885 C CA . LEU A 1 120 ? 5.894 7.386 0.478 1.00 95.00 120 LEU A CA 1
ATOM 886 C C . LEU A 1 120 ? 6.668 6.112 0.172 1.00 95.00 120 LEU A C 1
ATOM 888 O O . LEU A 1 120 ? 6.729 5.199 0.995 1.00 95.00 120 LEU A O 1
ATOM 892 N N . ASN A 1 121 ? 7.273 6.075 -1.008 1.00 91.25 121 ASN A N 1
ATOM 893 C CA . ASN A 1 121 ? 7.938 4.904 -1.551 1.00 91.25 121 ASN A CA 1
ATOM 894 C C . ASN A 1 121 ? 9.429 5.169 -1.711 1.00 91.25 121 ASN A C 1
ATOM 896 O O . ASN A 1 121 ? 9.828 6.189 -2.278 1.00 91.25 121 ASN A O 1
ATOM 900 N N . VAL A 1 122 ? 10.243 4.202 -1.297 1.00 89.50 122 VAL A N 1
ATOM 901 C CA . VAL A 1 122 ? 11.637 4.097 -1.718 1.00 89.50 122 VAL A CA 1
ATOM 902 C C . VAL A 1 122 ? 11.791 2.799 -2.488 1.00 89.50 122 VAL A C 1
ATOM 904 O O . VAL A 1 122 ? 11.705 1.708 -1.925 1.00 89.50 122 VAL A O 1
ATOM 907 N N . SER A 1 123 ? 12.002 2.914 -3.793 1.00 83.44 123 SER A N 1
ATOM 908 C CA . SER A 1 123 ? 12.086 1.769 -4.690 1.00 83.44 123 SER A CA 1
ATOM 909 C C . SER A 1 123 ? 13.418 1.740 -5.423 1.00 83.44 123 SER A C 1
ATOM 911 O O . SER A 1 123 ? 14.039 2.765 -5.713 1.00 83.44 123 SER A O 1
ATOM 913 N N . LYS A 1 124 ? 13.883 0.527 -5.711 1.00 80.50 124 LYS A N 1
ATOM 914 C CA . LYS A 1 124 ? 15.022 0.299 -6.590 1.00 80.50 124 LYS A CA 1
ATOM 915 C C . LYS A 1 124 ? 14.582 -0.653 -7.686 1.00 80.50 124 LYS A C 1
ATOM 917 O O . LYS A 1 124 ? 14.146 -1.773 -7.426 1.00 80.50 124 LYS A O 1
ATOM 922 N N . GLY A 1 125 ? 14.706 -0.184 -8.917 1.00 77.31 125 GLY A N 1
ATOM 923 C CA . GLY A 1 125 ? 14.291 -0.915 -10.099 1.00 77.31 125 GLY A CA 1
ATOM 924 C C . GLY A 1 125 ? 15.348 -0.919 -11.190 1.00 77.31 125 GLY A C 1
ATOM 925 O O . GLY A 1 125 ? 16.396 -0.277 -11.082 1.00 77.31 125 GLY A O 1
ATOM 926 N N . MET A 1 126 ? 15.061 -1.661 -12.252 1.00 81.00 126 MET A N 1
ATOM 927 C CA . MET A 1 126 ? 15.852 -1.634 -13.476 1.00 81.00 126 MET A CA 1
ATOM 928 C C . MET A 1 126 ? 15.731 -0.262 -14.144 1.00 81.00 126 MET A C 1
ATOM 930 O O . MET A 1 126 ? 14.657 0.336 -14.197 1.00 81.00 126 MET A O 1
ATOM 934 N N . GLU A 1 127 ? 16.832 0.244 -14.697 1.00 76.00 127 GLU A N 1
ATOM 935 C CA . GLU A 1 127 ? 16.851 1.534 -15.389 1.00 76.00 127 GLU A CA 1
ATOM 936 C C . GLU A 1 127 ? 16.236 1.419 -16.792 1.00 76.00 127 GLU A C 1
ATOM 938 O O . GLU A 1 127 ? 16.932 1.440 -17.810 1.00 76.00 127 GLU A O 1
ATOM 943 N N . MET A 1 128 ? 14.908 1.330 -16.853 1.00 78.00 128 MET A N 1
ATOM 944 C CA . MET A 1 128 ? 14.155 1.146 -18.100 1.00 78.00 128 MET A CA 1
ATOM 945 C C . MET A 1 128 ?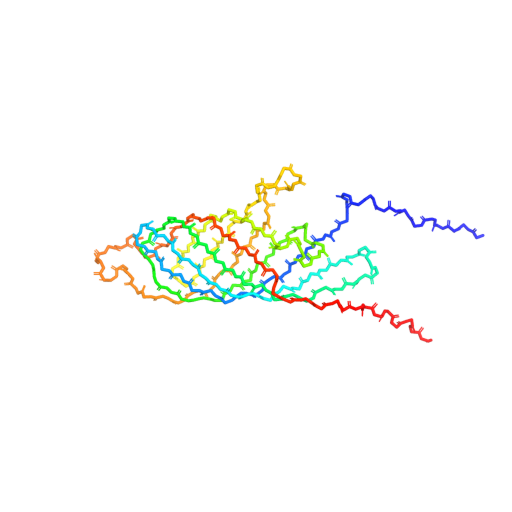 14.443 2.247 -19.131 1.00 78.00 128 MET A C 1
ATOM 947 O O . MET A 1 128 ? 14.508 1.979 -20.329 1.00 78.00 128 MET A O 1
ATOM 951 N N . HIS A 1 129 ? 14.744 3.471 -18.685 1.00 73.81 129 HIS A N 1
ATOM 952 C CA . HIS A 1 129 ? 15.169 4.567 -19.563 1.00 73.81 129 HIS A CA 1
ATOM 953 C C . HIS A 1 129 ? 16.442 4.270 -20.371 1.00 73.81 129 HIS A C 1
ATOM 955 O O . HIS A 1 129 ? 16.581 4.779 -21.483 1.00 73.81 129 HIS A O 1
ATOM 961 N N . LYS A 1 130 ? 17.365 3.453 -19.840 1.00 77.94 130 LYS A N 1
ATOM 962 C CA . LYS A 1 130 ? 18.576 3.028 -20.559 1.00 77.94 130 LYS A CA 1
ATOM 963 C C . LYS A 1 130 ? 18.273 1.902 -21.539 1.00 77.94 130 LYS A C 1
ATOM 965 O O . LYS A 1 130 ? 18.782 1.926 -22.651 1.00 77.94 130 LYS A O 1
ATOM 970 N N . ILE A 1 131 ? 17.416 0.962 -21.143 1.00 80.00 131 ILE A N 1
ATOM 971 C CA . ILE A 1 131 ? 17.036 -0.198 -21.964 1.00 80.00 131 ILE 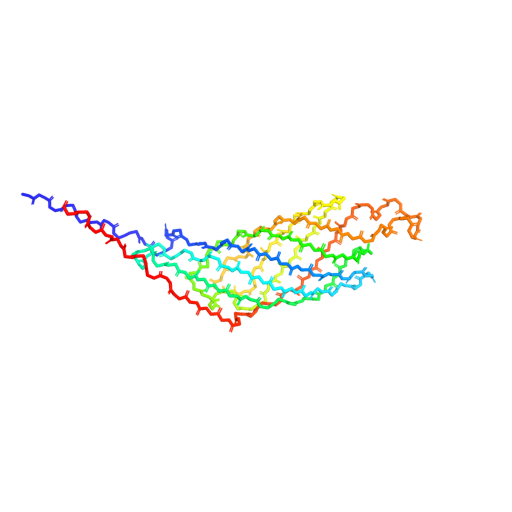A CA 1
ATOM 972 C C . ILE A 1 131 ? 16.271 0.246 -23.215 1.00 80.00 131 ILE A C 1
ATOM 974 O O . ILE A 1 131 ? 16.560 -0.217 -24.313 1.00 80.00 131 ILE A O 1
ATOM 978 N N . PHE A 1 132 ? 15.337 1.183 -23.063 1.00 78.88 132 PHE A N 1
ATOM 979 C CA . PHE A 1 132 ? 14.522 1.676 -24.174 1.00 78.88 132 PHE A CA 1
ATOM 980 C C . PHE A 1 132 ? 15.093 2.926 -24.857 1.00 78.88 132 PHE A C 1
ATOM 982 O O . PHE A 1 132 ? 14.511 3.400 -25.825 1.00 78.88 132 PHE A O 1
ATOM 989 N N . ASN A 1 133 ? 16.220 3.469 -24.378 1.00 77.12 133 ASN A N 1
ATOM 990 C CA . ASN A 1 133 ? 16.820 4.718 -24.865 1.00 77.12 133 ASN A CA 1
ATOM 991 C C . ASN A 1 133 ? 15.839 5.917 -24.888 1.00 77.12 133 ASN A C 1
ATOM 993 O O . ASN A 1 133 ? 15.871 6.760 -25.784 1.00 77.12 133 ASN A O 1
ATOM 997 N N . VAL A 1 134 ? 14.955 6.012 -23.886 1.00 69.31 134 VAL A N 1
ATOM 998 C CA . VAL A 1 134 ? 13.962 7.093 -23.752 1.00 69.31 134 VAL A CA 1
ATOM 999 C C . VAL A 1 134 ? 14.127 7.778 -22.396 1.00 69.31 134 VAL A C 1
ATOM 1001 O O . VAL A 1 134 ? 13.864 7.190 -21.350 1.00 69.31 134 VAL A O 1
ATOM 1004 N N . LYS A 1 135 ? 14.524 9.060 -22.399 1.00 61.75 135 LYS A N 1
ATOM 1005 C CA . LYS A 1 135 ? 14.760 9.854 -21.171 1.00 61.75 135 LYS A CA 1
ATOM 1006 C C . LYS A 1 135 ? 13.518 10.034 -20.289 1.00 61.75 135 LYS A C 1
ATOM 1008 O O . LYS A 1 135 ? 13.675 10.207 -19.083 1.00 61.75 135 LYS A O 1
ATOM 1013 N N . TYR A 1 136 ? 12.317 9.988 -20.867 1.00 59.72 136 TYR A N 1
ATOM 1014 C CA . TYR A 1 136 ? 11.056 10.179 -20.141 1.00 59.72 136 TYR A CA 1
ATOM 1015 C C . TYR A 1 136 ? 10.757 9.057 -19.131 1.00 59.72 136 TYR A C 1
ATOM 1017 O O . TYR A 1 136 ? 10.058 9.311 -18.162 1.00 59.72 136 TYR A O 1
ATOM 1025 N N . PHE A 1 137 ? 11.373 7.874 -19.263 1.00 65.50 137 PHE A N 1
ATOM 1026 C CA . PHE A 1 137 ? 11.249 6.778 -18.284 1.00 65.50 137 PHE A CA 1
ATOM 1027 C C . PHE A 1 137 ? 12.102 6.961 -17.017 1.00 65.50 137 PHE A C 1
ATOM 1029 O O . PHE A 1 137 ? 12.257 6.027 -16.236 1.00 65.50 137 PHE A O 1
ATOM 1036 N N . LYS A 1 138 ? 12.726 8.130 -16.811 1.00 67.62 138 LYS A N 1
ATOM 1037 C CA . LYS A 1 138 ? 13.338 8.461 -15.511 1.00 67.62 138 LYS A CA 1
ATOM 1038 C C . LYS A 1 138 ? 12.300 8.830 -14.450 1.00 67.62 138 LYS A C 1
ATOM 1040 O O . LYS A 1 138 ? 12.601 8.722 -13.263 1.00 67.62 138 LYS A O 1
ATOM 1045 N N . GLY A 1 139 ? 11.132 9.300 -14.886 1.00 76.00 139 GLY A N 1
ATOM 1046 C CA . GLY A 1 139 ? 9.950 9.425 -14.047 1.00 76.00 139 GLY A CA 1
ATOM 1047 C C . GLY A 1 139 ? 9.043 8.219 -14.261 1.00 76.00 139 GLY A C 1
ATOM 1048 O O . GLY A 1 139 ? 8.899 7.752 -15.392 1.00 76.00 139 GLY A O 1
ATOM 1049 N N . GLU A 1 140 ? 8.450 7.730 -13.182 1.00 85.25 140 GLU A N 1
ATOM 1050 C CA . GLU A 1 140 ? 7.391 6.732 -13.221 1.00 85.25 140 GLU A CA 1
ATOM 1051 C C . GLU A 1 140 ? 6.051 7.418 -12.955 1.00 85.25 140 GLU A C 1
ATOM 1053 O O . GLU A 1 140 ? 5.955 8.265 -12.067 1.00 85.25 140 GLU A O 1
ATOM 1058 N N . VAL A 1 141 ? 5.021 7.048 -13.710 1.00 90.88 141 VAL A N 1
ATOM 1059 C CA . VAL A 1 141 ? 3.625 7.381 -13.407 1.00 90.88 141 VAL A CA 1
ATOM 1060 C C . VAL A 1 141 ? 2.802 6.113 -13.556 1.00 90.88 141 VAL A C 1
ATOM 1062 O O . VAL A 1 141 ? 2.966 5.381 -14.538 1.00 90.88 141 VAL A O 1
ATOM 1065 N N . HIS A 1 142 ? 1.909 5.860 -12.605 1.00 93.00 142 HIS A N 1
ATOM 1066 C CA . HIS A 1 142 ? 1.001 4.728 -12.655 1.00 93.00 142 HIS A CA 1
ATOM 1067 C C . HIS A 1 142 ? -0.353 5.034 -12.013 1.00 93.00 142 HIS A C 1
ATOM 1069 O O . HIS A 1 142 ? -0.491 5.891 -11.144 1.00 93.00 142 HIS A O 1
ATOM 10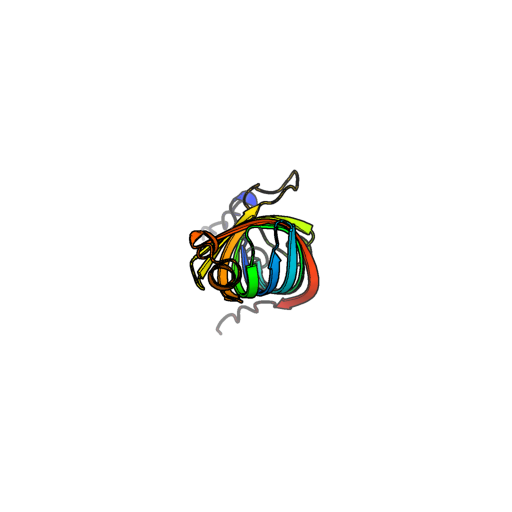75 N N . ILE A 1 143 ? -1.357 4.278 -12.440 1.00 95.44 143 ILE A N 1
ATOM 1076 C CA . ILE A 1 143 ? -2.674 4.203 -11.820 1.00 95.44 143 ILE A CA 1
ATOM 1077 C C . ILE A 1 143 ? -3.042 2.729 -11.664 1.00 95.44 143 ILE A C 1
ATOM 1079 O O . ILE A 1 143 ? -2.862 1.954 -12.604 1.00 95.44 143 ILE A O 1
ATOM 1083 N N . SER A 1 144 ? -3.538 2.316 -10.503 1.00 94.81 144 SER A N 1
ATOM 1084 C CA . SER A 1 144 ? -3.952 0.930 -10.263 1.00 94.81 144 SER A CA 1
ATOM 1085 C C . SER A 1 144 ? -5.183 0.824 -9.377 1.00 94.81 144 SER A C 1
ATOM 1087 O O . SER A 1 144 ? -5.497 1.721 -8.600 1.00 94.81 144 SER A O 1
ATOM 1089 N N . GLY A 1 145 ? -5.894 -0.290 -9.528 1.00 95.62 145 GLY A N 1
ATOM 1090 C CA . GLY A 1 145 ? -6.743 -0.822 -8.476 1.00 95.62 145 GLY A CA 1
ATOM 1091 C C . GLY A 1 145 ? -5.923 -1.839 -7.697 1.00 95.62 145 GLY A C 1
ATOM 1092 O O . GLY A 1 145 ? -5.463 -2.825 -8.277 1.00 95.62 145 GLY A O 1
ATOM 1093 N N . ASP A 1 146 ? -5.742 -1.590 -6.409 1.00 93.50 146 ASP A N 1
ATOM 1094 C CA . ASP A 1 146 ? -5.003 -2.458 -5.504 1.00 93.50 146 ASP A CA 1
ATOM 1095 C C . ASP A 1 146 ? -5.984 -3.054 -4.493 1.00 93.50 146 ASP A C 1
ATOM 1097 O O . ASP A 1 146 ? -6.802 -2.349 -3.905 1.00 93.50 146 ASP A O 1
ATOM 1101 N N . PHE A 1 147 ? -5.930 -4.364 -4.313 1.00 92.69 147 PHE A N 1
ATOM 1102 C CA . PHE A 1 147 ? -6.694 -5.093 -3.318 1.00 92.69 147 PHE A CA 1
ATOM 1103 C C . PHE A 1 147 ? -5.772 -5.495 -2.169 1.00 92.69 147 PHE A C 1
ATOM 1105 O O . PHE A 1 147 ? -4.651 -5.954 -2.394 1.00 92.69 147 PHE A O 1
ATOM 1112 N N . SER A 1 148 ? -6.254 -5.344 -0.941 1.00 93.25 148 SER A N 1
ATOM 1113 C CA . SER A 1 148 ? -5.545 -5.759 0.267 1.00 93.25 148 SER A CA 1
ATOM 1114 C C . SER A 1 148 ? -6.433 -6.664 1.109 1.00 93.25 148 SER A C 1
ATOM 1116 O O . SER A 1 148 ? -7.643 -6.447 1.193 1.00 93.25 148 SER A O 1
ATOM 1118 N N . ILE A 1 149 ? -5.833 -7.682 1.726 1.00 93.44 149 ILE A N 1
ATOM 1119 C CA . ILE A 1 149 ? -6.511 -8.571 2.668 1.00 93.44 149 ILE A CA 1
ATOM 1120 C C . ILE A 1 149 ? -5.681 -8.746 3.946 1.00 93.44 149 ILE A C 1
ATOM 1122 O O . ILE A 1 149 ? -4.501 -9.108 3.871 1.00 93.44 149 ILE A O 1
ATOM 1126 N N . PRO A 1 150 ? -6.271 -8.543 5.138 1.00 93.69 150 PRO A N 1
ATOM 1127 C CA . PRO A 1 150 ? -5.639 -8.915 6.397 1.00 93.69 150 PRO A CA 1
ATOM 1128 C C . PRO A 1 150 ? -5.434 -10.433 6.471 1.00 93.69 150 PRO A C 1
ATOM 1130 O O . PRO A 1 150 ? -6.390 -11.205 6.439 1.00 93.69 150 PRO A O 1
ATOM 1133 N N . VAL A 1 151 ? -4.183 -10.867 6.599 1.00 94.62 151 VAL A N 1
ATOM 1134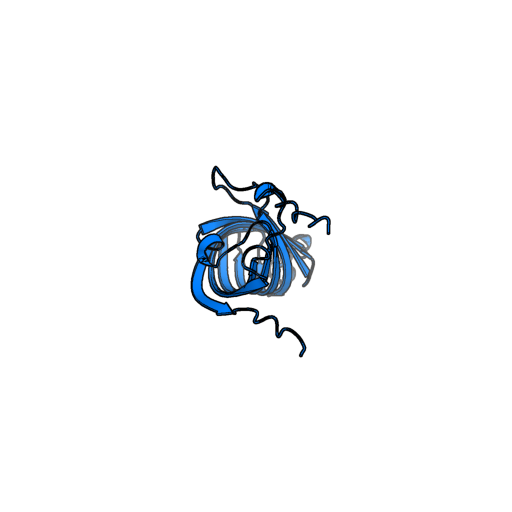 C CA . VAL A 1 151 ? -3.800 -12.284 6.723 1.00 94.62 151 VAL A CA 1
ATOM 1135 C C . VAL A 1 151 ? -3.906 -12.737 8.173 1.00 94.62 151 VAL A C 1
ATOM 1137 O O . VAL A 1 151 ? -4.433 -13.806 8.476 1.00 94.62 151 VAL A O 1
ATOM 1140 N N . TRP A 1 152 ? -3.416 -11.906 9.088 1.00 94.00 152 TRP A N 1
ATOM 1141 C CA . TRP A 1 152 ? -3.590 -12.093 10.519 1.00 94.00 152 TRP A CA 1
ATOM 1142 C C . TRP A 1 152 ? -3.584 -10.745 11.222 1.00 94.00 152 TRP A C 1
ATOM 1144 O O . TRP A 1 152 ? -3.041 -9.757 10.724 1.00 94.00 152 TRP A O 1
ATOM 1154 N N . SER A 1 153 ? -4.167 -10.715 12.415 1.00 92.44 153 SER A N 1
ATOM 1155 C CA . SER A 1 153 ? -4.125 -9.541 13.274 1.00 92.44 153 SER A CA 1
ATOM 1156 C C . SER A 1 153 ? -4.057 -9.923 14.739 1.00 92.44 153 SER A C 1
ATOM 1158 O O . SER A 1 153 ? -4.643 -10.925 15.151 1.00 92.44 153 SER A O 1
ATOM 1160 N N . LYS A 1 154 ? -3.395 -9.090 15.535 1.00 91.31 154 LYS A N 1
ATOM 1161 C CA . LYS A 1 154 ? -3.345 -9.195 16.986 1.00 91.31 154 LYS A CA 1
ATOM 1162 C C . LYS A 1 154 ? -3.771 -7.873 17.605 1.00 91.31 154 LYS A C 1
ATOM 1164 O O . LYS A 1 154 ? -3.252 -6.818 17.248 1.00 91.31 154 LYS A O 1
ATOM 1169 N N . LYS A 1 155 ? -4.697 -7.955 18.557 1.00 88.69 155 LYS A N 1
ATOM 1170 C CA . LYS A 1 155 ? -5.057 -6.836 19.422 1.00 88.69 155 LYS A CA 1
ATOM 1171 C C . LYS A 1 155 ? -4.000 -6.684 20.517 1.00 88.69 155 LYS A C 1
ATOM 1173 O O . LYS A 1 155 ? -3.624 -7.666 21.162 1.00 88.69 155 LYS A O 1
ATOM 1178 N N . LEU A 1 156 ? -3.520 -5.467 20.705 1.00 81.38 156 LEU A N 1
ATOM 1179 C CA . LEU A 1 156 ? -2.632 -5.046 21.774 1.00 81.38 156 LEU A CA 1
ATOM 1180 C C . LEU A 1 156 ? -3.460 -4.165 22.705 1.00 81.38 156 LEU A C 1
ATOM 1182 O O . LEU A 1 156 ? -3.799 -3.039 22.353 1.00 81.38 156 LEU A O 1
ATOM 1186 N N . MET A 1 157 ? -3.806 -4.696 23.876 1.00 69.00 157 MET A N 1
ATOM 1187 C CA . MET A 1 157 ? -4.436 -3.880 24.909 1.00 69.00 157 MET A CA 1
ATOM 1188 C C . MET A 1 157 ? -3.376 -2.971 25.509 1.00 69.00 157 MET A C 1
ATOM 1190 O O . MET A 1 157 ? -2.362 -3.452 26.028 1.00 69.00 157 MET A O 1
ATOM 1194 N N . MET A 1 158 ? -3.610 -1.666 25.453 1.00 61.75 158 MET A N 1
ATOM 1195 C CA . MET A 1 158 ? -2.797 -0.717 26.191 1.00 61.75 158 MET A CA 1
ATOM 1196 C C . MET A 1 158 ? -3.278 -0.753 27.643 1.00 61.75 158 MET A C 1
ATOM 1198 O O . MET A 1 158 ? -4.265 -0.130 28.017 1.00 61.75 158 MET A O 1
ATOM 1202 N N . VAL A 1 159 ? -2.620 -1.562 28.478 1.00 53.75 159 VAL A N 1
ATOM 1203 C CA . VAL A 1 159 ? -2.821 -1.470 29.926 1.00 53.75 159 VAL A CA 1
ATOM 1204 C C . VAL A 1 159 ? -2.186 -0.155 30.349 1.00 53.75 159 VAL A C 1
ATOM 1206 O O . VAL A 1 159 ? -0.962 -0.072 30.468 1.00 53.75 159 VAL A O 1
ATOM 1209 N N . MET A 1 160 ? -3.002 0.878 30.559 1.00 51.94 160 MET A N 1
ATOM 1210 C CA . MET A 1 160 ? -2.564 2.004 31.370 1.00 51.94 160 MET A CA 1
ATOM 1211 C C . MET A 1 160 ? -2.264 1.429 32.753 1.00 51.94 160 MET A C 1
ATOM 1213 O O . MET A 1 160 ? -3.172 1.047 33.488 1.00 51.94 160 MET A O 1
ATOM 1217 N N . LYS A 1 161 ? -0.978 1.271 33.080 1.00 45.09 161 LYS A N 1
ATOM 1218 C CA . LYS A 1 161 ? -0.586 1.155 34.478 1.00 45.09 161 LYS A CA 1
ATOM 1219 C C . LYS A 1 161 ? -0.997 2.477 35.107 1.00 45.09 161 LYS A C 1
ATOM 1221 O O . LYS A 1 161 ? -0.403 3.504 34.803 1.00 45.09 161 LYS A O 1
ATOM 1226 N N . GLU A 1 162 ? -2.048 2.446 35.912 1.00 46.41 162 GLU A N 1
ATOM 1227 C CA . GLU A 1 162 ? -2.248 3.472 36.923 1.00 46.41 162 GLU A CA 1
ATOM 1228 C C . GLU A 1 162 ? -0.996 3.419 37.803 1.00 46.41 162 GLU A C 1
ATOM 1230 O O . GLU A 1 162 ? -0.722 2.404 38.452 1.00 46.41 162 GLU A O 1
ATOM 1235 N N . ASP A 1 163 ? -0.158 4.448 37.697 1.00 49.28 163 ASP A N 1
ATOM 1236 C CA . ASP A 1 163 ? 0.968 4.623 38.601 1.00 49.28 163 ASP A CA 1
ATOM 1237 C C . ASP A 1 163 ? 0.421 4.672 40.041 1.00 49.28 163 ASP A C 1
ATOM 1239 O O . ASP A 1 163 ? -0.544 5.384 40.328 1.00 49.28 163 ASP A O 1
ATOM 1243 N N . ILE A 1 164 ? 1.017 3.832 40.895 1.00 44.00 164 ILE A N 1
ATOM 1244 C CA . ILE A 1 164 ? 0.729 3.638 42.328 1.00 44.00 164 ILE A CA 1
ATOM 1245 C C . ILE A 1 164 ? 0.990 4.923 43.117 1.00 44.00 164 ILE A C 1
ATOM 1247 O O . ILE A 1 164 ? 2.054 5.540 42.881 1.00 44.00 164 ILE A O 1
#

Sequence (164 aa):
QQFAEAKLVPEKDKEHWAVVISANTAIAMGIRVNEGSSIAFIVDEESNGDMYFAQTADGGVGLGTPSIGGGLSIAYLPDVNKPKDLDGWTGTLGGGFSVIGVDLHTNFGKDKKFFSGIRLNVSKGMEMHKIFNVKYFKGEVHISGDFSIPVWSKKLMMVMKEDI

Foldseek 3Di:
DPPPDPPPDPPVRDWWKKKKKKKKWWFADQKIKMWIKIWIWIFAVPLVGKIKIFMKTKIKIWGKDGWTWIKIKIKMFIPDRDQCVLAFKWKWKKKDAAQWIKIWIADPDPPDHGTGIMMIIGIDTDPVCVVVVNPVSNMMTIIIIMGMDTPDMDMDDDPPPPDD